Protein AF-A0A6B0ST70-F1 (afdb_monomer_lite)

Secondary structure (DSSP, 8-state):
--EEE--S--HHHHHHHHHHHHH-TTT--GGG-EEEEE--SS-SEEEETTEEEEEHHHHHHT--HHHHHHHHHHHHHTTTS---SSTT-HHHHHHHHHHHHHHHTTHHHHHHHHTS---HHHHHHHHHHHHHHHHHSS----TTTTTSSSSSGGG------

pLDDT: mean 73.1, std 20.01, range [32.53, 96.81]

Sequence (161 aa):
MERTQIEERTELHDIVTGVYDLLFPDDLDSDEIDLYYIDSEHVEAEIEFPYIGINRADWEREWTAERKLEVLLHEFAHVEEGPDEADHGPRFYDRLADLTTTAEAKQEGIEAVFGTSLDFERIHGHIIESVNEYTIETASDTIEGRRRVLRQELSDPSTTR

Organism: NCBI:txid2073113

Structure (mmCIF, N/CA/C/O backbone):
data_AF-A0A6B0ST70-F1
#
_entry.id   AF-A0A6B0ST70-F1
#
loop_
_atom_site.group_PDB
_atom_site.id
_atom_site.type_symbol
_atom_site.label_atom_id
_atom_site.label_alt_id
_atom_site.label_comp_id
_atom_site.label_asym_id
_atom_site.label_entity_id
_atom_site.label_seq_id
_atom_site.pdbx_PDB_ins_code
_atom_site.Cartn_x
_atom_site.Cartn_y
_atom_site.Cartn_z
_atom_site.occupancy
_atom_site.B_iso_or_equiv
_atom_site.auth_seq_id
_atom_site.auth_comp_id
_atom_site.auth_asym_id
_atom_site.auth_atom_id
_atom_site.pdbx_PDB_model_num
ATOM 1 N N . MET A 1 1 ? 1.216 -24.842 -4.267 1.00 51.84 1 MET A N 1
ATOM 2 C CA . MET A 1 1 ? 0.502 -23.950 -3.341 1.00 51.84 1 MET A CA 1
ATOM 3 C C . MET A 1 1 ? -0.965 -24.323 -3.411 1.00 51.84 1 MET A C 1
ATOM 5 O O . MET A 1 1 ? -1.446 -24.519 -4.522 1.00 51.84 1 MET A O 1
ATOM 9 N N . GLU A 1 2 ? -1.641 -24.505 -2.282 1.00 47.56 2 GLU A N 1
ATOM 10 C CA . GLU A 1 2 ? -3.107 -24.575 -2.262 1.00 47.56 2 GLU A CA 1
ATOM 11 C C . GLU A 1 2 ? -3.602 -23.145 -2.002 1.00 47.56 2 GLU A C 1
ATOM 13 O O . GLU A 1 2 ? -3.176 -22.527 -1.031 1.00 47.56 2 GLU A O 1
ATOM 18 N N . ARG A 1 3 ? -4.416 -22.585 -2.908 1.00 50.69 3 ARG A N 1
ATOM 19 C CA . ARG A 1 3 ? -5.033 -21.260 -2.732 1.00 50.69 3 ARG A CA 1
ATOM 20 C C . ARG A 1 3 ? -6.374 -21.461 -2.020 1.00 50.69 3 ARG A C 1
ATOM 22 O O . ARG A 1 3 ? -7.237 -22.155 -2.559 1.00 50.69 3 ARG A O 1
ATOM 29 N N . THR A 1 4 ? -6.554 -20.874 -0.836 1.00 61.28 4 THR A N 1
ATOM 30 C CA . THR A 1 4 ? -7.832 -20.930 -0.100 1.00 61.28 4 THR A CA 1
ATOM 31 C C . THR A 1 4 ? -8.584 -19.615 -0.291 1.00 61.28 4 THR A C 1
ATOM 33 O O . THR A 1 4 ? -8.200 -18.600 0.291 1.00 61.28 4 THR A O 1
ATOM 36 N N . GLN A 1 5 ? -9.637 -19.630 -1.116 1.00 59.81 5 GLN A N 1
ATOM 37 C CA . GLN A 1 5 ? -10.491 -18.461 -1.363 1.00 59.81 5 GLN A CA 1
ATOM 38 C C . GLN A 1 5 ? -11.225 -18.043 -0.082 1.00 59.81 5 GLN A C 1
ATOM 40 O O . GLN A 1 5 ? -11.624 -18.885 0.729 1.00 59.81 5 GLN A O 1
ATOM 45 N N . ILE A 1 6 ? -11.386 -16.737 0.115 1.00 62.50 6 ILE A N 1
ATOM 46 C CA . ILE A 1 6 ? -11.982 -16.171 1.326 1.00 62.50 6 ILE A CA 1
ATOM 47 C C . ILE A 1 6 ? -13.499 -16.014 1.111 1.00 62.50 6 ILE A C 1
ATOM 49 O O . ILE A 1 6 ? -13.967 -15.020 0.572 1.00 62.50 6 ILE A O 1
ATOM 53 N N . GLU A 1 7 ? -14.274 -17.028 1.519 1.00 46.97 7 GLU A N 1
ATOM 54 C CA . GLU A 1 7 ? -15.730 -17.117 1.260 1.00 46.97 7 GLU A CA 1
ATOM 55 C C . GLU A 1 7 ? -16.608 -16.122 2.060 1.00 46.97 7 GLU A C 1
ATOM 57 O O . GLU A 1 7 ? -17.793 -15.971 1.760 1.00 46.97 7 GLU A O 1
ATOM 62 N N . GLU A 1 8 ? -16.062 -15.436 3.071 1.00 53.88 8 GLU A N 1
ATOM 63 C CA . GLU A 1 8 ? -16.756 -14.395 3.849 1.00 53.88 8 GLU A CA 1
ATOM 64 C C . GLU A 1 8 ? -16.018 -13.053 3.731 1.00 53.88 8 GLU A C 1
ATOM 66 O O . GLU A 1 8 ? -14.791 -13.009 3.801 1.00 53.88 8 GLU A O 1
ATOM 71 N N . ARG A 1 9 ? -16.746 -11.933 3.608 1.00 55.25 9 ARG A N 1
ATOM 72 C CA . ARG A 1 9 ? -16.149 -10.585 3.565 1.00 55.25 9 ARG A CA 1
ATOM 73 C C . ARG A 1 9 ? -15.483 -10.277 4.915 1.00 55.25 9 ARG A C 1
ATOM 75 O O . ARG A 1 9 ? -16.162 -10.091 5.923 1.00 55.25 9 ARG A O 1
ATOM 82 N N . THR A 1 10 ? -14.152 -10.311 4.933 1.00 70.31 10 THR A N 1
ATOM 83 C CA . THR A 1 10 ? -13.306 -10.186 6.133 1.00 70.31 10 THR A CA 1
ATOM 84 C C . THR A 1 10 ? -12.728 -8.780 6.294 1.00 70.31 10 THR A C 1
ATOM 86 O O . THR A 1 10 ? -12.713 -7.995 5.353 1.00 70.31 10 THR A O 1
ATOM 89 N N . GLU A 1 11 ? -12.151 -8.502 7.467 1.00 79.56 11 GLU A N 1
ATOM 90 C CA . GLU A 1 11 ? -11.307 -7.322 7.723 1.00 79.56 11 GLU A CA 1
ATOM 91 C C . GLU A 1 11 ? -10.214 -7.140 6.652 1.00 79.56 11 GLU A C 1
ATOM 93 O O . GLU A 1 11 ? -9.993 -6.029 6.186 1.00 79.56 11 GLU A O 1
ATOM 98 N N . LEU A 1 12 ? -9.581 -8.233 6.198 1.00 84.31 12 LEU A N 1
ATOM 99 C CA . LEU A 1 12 ? -8.635 -8.202 5.077 1.00 84.31 12 LEU A CA 1
ATOM 100 C C . LEU A 1 12 ? -9.293 -7.672 3.793 1.00 84.31 12 LEU A C 1
ATOM 102 O O . LEU A 1 12 ? -8.713 -6.826 3.122 1.00 84.31 12 LEU A O 1
ATOM 106 N N . HIS A 1 13 ? -10.499 -8.141 3.466 1.00 86.12 13 HIS A N 1
ATOM 107 C CA . HIS A 1 13 ? -11.213 -7.723 2.261 1.00 86.12 13 HIS A CA 1
ATOM 108 C C . HIS A 1 13 ? -11.582 -6.243 2.294 1.00 86.12 13 HIS A C 1
ATOM 110 O O . HIS A 1 13 ? -11.279 -5.541 1.334 1.00 86.12 13 HIS A O 1
ATOM 116 N N . ASP A 1 14 ? -12.185 -5.758 3.383 1.00 87.75 14 ASP A N 1
ATOM 117 C CA . ASP A 1 14 ? -12.548 -4.341 3.496 1.00 87.75 14 ASP A CA 1
ATOM 118 C C . ASP A 1 14 ? -11.308 -3.426 3.527 1.00 87.75 14 ASP A C 1
ATOM 120 O O . ASP A 1 14 ? -11.364 -2.316 2.995 1.00 87.75 14 ASP A O 1
ATOM 124 N N . ILE A 1 15 ? -10.171 -3.896 4.065 1.00 91.62 15 ILE A N 1
ATOM 125 C CA . ILE A 1 15 ? -8.899 -3.163 3.996 1.00 91.62 15 ILE A CA 1
ATOM 126 C C . ILE A 1 15 ? -8.352 -3.121 2.563 1.00 91.62 15 ILE A C 1
ATOM 128 O O . ILE A 1 15 ? -8.064 -2.034 2.068 1.00 91.62 15 ILE A O 1
ATOM 132 N N . VAL A 1 16 ? -8.213 -4.260 1.874 1.00 90.00 16 VAL A N 1
ATOM 133 C CA . VAL A 1 16 ? -7.610 -4.288 0.527 1.00 90.00 16 VAL A CA 1
ATOM 134 C C . VAL A 1 16 ? -8.454 -3.494 -0.469 1.00 90.00 16 VAL A C 1
ATOM 136 O O . VAL A 1 16 ? -7.902 -2.650 -1.174 1.00 90.00 16 VAL A O 1
ATOM 139 N N . THR A 1 17 ? -9.778 -3.691 -0.502 1.00 89.38 17 THR A N 1
ATOM 140 C CA . THR A 1 17 ? -10.644 -2.929 -1.418 1.00 89.38 17 THR A CA 1
ATOM 141 C C . THR A 1 17 ? -10.699 -1.453 -1.040 1.00 89.38 17 THR A C 1
ATOM 143 O O . THR A 1 17 ? -10.604 -0.606 -1.919 1.00 89.38 17 THR A O 1
ATOM 146 N N . GLY A 1 18 ? -10.753 -1.124 0.257 1.00 92.00 18 GLY A N 1
ATOM 147 C CA . GLY A 1 18 ? -10.759 0.265 0.722 1.00 92.00 18 GLY A CA 1
ATOM 148 C C . GLY A 1 18 ? -9.471 1.029 0.394 1.00 92.00 18 GLY A C 1
ATOM 149 O O . GLY A 1 18 ? -9.529 2.213 0.067 1.00 92.00 18 GLY A O 1
ATOM 150 N N . VAL A 1 19 ? -8.305 0.371 0.428 1.00 93.44 19 VAL A N 1
ATOM 151 C CA . VAL A 1 19 ? -7.045 0.970 -0.045 1.00 93.44 19 VAL A CA 1
ATOM 152 C C . VAL A 1 19 ? -7.019 1.048 -1.577 1.00 93.44 19 VAL A C 1
ATOM 154 O O . VAL A 1 19 ? -6.596 2.073 -2.108 1.00 93.44 19 VAL A O 1
ATOM 157 N N . TYR A 1 20 ? -7.513 0.031 -2.293 1.00 90.50 20 TYR A N 1
ATOM 158 C CA . TYR A 1 20 ? -7.583 0.050 -3.759 1.00 90.50 20 TYR A CA 1
ATOM 159 C C . TYR A 1 20 ? -8.470 1.193 -4.283 1.00 90.50 20 TYR A C 1
ATOM 161 O O . TYR A 1 20 ? -7.986 2.003 -5.069 1.00 90.50 20 TYR A O 1
ATOM 169 N N . ASP A 1 21 ? -9.699 1.352 -3.776 1.00 90.81 21 ASP A N 1
ATOM 170 C CA . ASP A 1 21 ? -10.613 2.461 -4.117 1.00 90.81 21 ASP A CA 1
ATOM 171 C C . ASP A 1 21 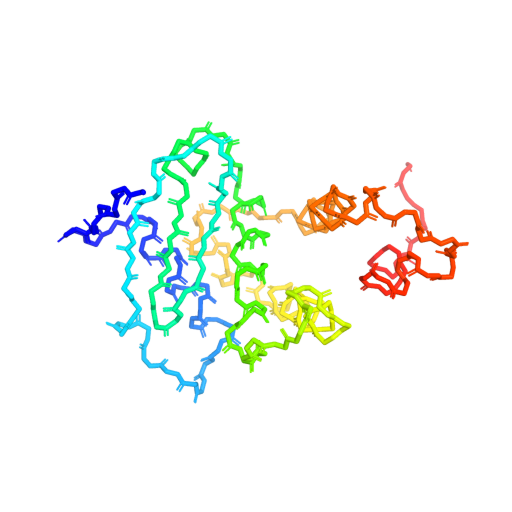? -9.960 3.838 -3.892 1.00 90.81 21 ASP A C 1
ATOM 173 O O . ASP A 1 21 ? -10.157 4.792 -4.651 1.00 90.81 21 ASP A O 1
ATOM 177 N N . LEU A 1 22 ? -9.149 3.957 -2.834 1.00 91.88 22 LEU A N 1
ATOM 178 C CA . LEU A 1 22 ? -8.413 5.179 -2.526 1.00 91.88 22 LEU A CA 1
ATOM 179 C C . LEU A 1 22 ? -7.219 5.411 -3.461 1.00 91.88 22 LEU A C 1
ATOM 181 O O . LEU A 1 22 ? -6.795 6.559 -3.585 1.00 91.88 22 LEU A O 1
ATOM 185 N N . LEU A 1 23 ? -6.682 4.406 -4.150 1.00 90.00 23 LEU A N 1
ATOM 186 C CA . LEU A 1 23 ? -5.522 4.549 -5.041 1.00 90.00 23 LEU A CA 1
ATOM 187 C C . LEU A 1 23 ? -5.889 4.533 -6.540 1.00 90.00 23 LEU A C 1
ATOM 189 O O . LEU A 1 23 ? -5.245 5.250 -7.307 1.00 90.00 23 LEU A O 1
ATOM 193 N N . PHE A 1 24 ? -6.954 3.825 -6.932 1.00 86.62 24 PHE A N 1
ATOM 194 C CA . PHE A 1 24 ? -7.390 3.580 -8.318 1.00 86.62 24 PHE A CA 1
ATOM 195 C C . PHE A 1 24 ? -8.867 3.991 -8.573 1.00 86.62 24 PHE A C 1
ATOM 197 O O . PHE A 1 24 ? -9.652 3.200 -9.091 1.00 86.62 24 PHE A O 1
ATOM 204 N N . PRO A 1 25 ? -9.287 5.233 -8.246 1.00 75.19 25 PRO A N 1
ATOM 205 C CA . PRO A 1 25 ? -10.705 5.633 -8.175 1.00 75.19 25 PRO A CA 1
ATOM 206 C C . PRO A 1 25 ? -11.463 5.707 -9.518 1.00 75.19 25 PRO A C 1
ATOM 208 O O . PRO A 1 25 ? -12.646 6.044 -9.521 1.00 75.19 25 PRO A O 1
ATOM 211 N N . ASP A 1 26 ? -10.791 5.460 -10.645 1.00 74.50 26 ASP A N 1
ATOM 212 C CA . ASP A 1 26 ? -11.335 5.566 -12.008 1.00 74.50 26 ASP A CA 1
ATOM 213 C C . ASP A 1 26 ? -11.172 4.257 -12.823 1.00 74.50 26 ASP A C 1
ATOM 215 O O . ASP A 1 26 ? -11.523 4.239 -14.004 1.00 74.50 26 ASP A O 1
ATOM 219 N N . ASP A 1 27 ? -10.613 3.189 -12.232 1.00 65.31 27 ASP A N 1
ATOM 220 C CA . ASP A 1 27 ? -10.056 2.042 -12.977 1.00 65.31 27 ASP A CA 1
ATOM 221 C C . ASP A 1 27 ? -11.004 0.822 -13.011 1.00 65.31 27 ASP A C 1
ATOM 223 O O . ASP A 1 27 ? -11.411 0.380 -14.089 1.00 65.31 27 ASP A O 1
ATOM 227 N N . LEU A 1 28 ? -11.421 0.313 -11.840 1.00 62.19 28 LEU A N 1
ATOM 228 C CA . LEU A 1 28 ? -12.312 -0.850 -11.680 1.00 62.19 28 LEU A CA 1
ATOM 229 C C . LEU A 1 28 ? -13.211 -0.734 -10.437 1.00 62.19 28 LEU A C 1
ATOM 231 O O . LEU A 1 28 ? -12.841 -0.086 -9.459 1.00 62.19 28 LEU A O 1
ATOM 235 N N . ASP A 1 29 ? -14.366 -1.412 -10.451 1.00 68.81 29 ASP A N 1
ATOM 236 C CA . ASP A 1 29 ? -15.190 -1.617 -9.250 1.00 68.81 29 ASP A CA 1
ATOM 237 C C . ASP A 1 29 ? -14.475 -2.612 -8.312 1.00 68.81 29 ASP A C 1
ATOM 239 O O . ASP A 1 29 ? -14.218 -3.756 -8.689 1.00 68.81 29 ASP A O 1
ATOM 243 N N . SER A 1 30 ? -14.173 -2.220 -7.070 1.00 68.69 30 SER A N 1
ATOM 244 C CA . SER A 1 30 ? -13.399 -3.063 -6.138 1.00 68.69 30 SER A CA 1
ATOM 245 C C . SER A 1 30 ? -14.109 -4.341 -5.668 1.00 68.69 30 SER A C 1
ATOM 247 O O . SER A 1 30 ? -13.451 -5.262 -5.184 1.00 68.69 30 SER A O 1
ATOM 249 N N . ASP A 1 31 ? -15.425 -4.450 -5.880 1.00 69.81 31 ASP A N 1
ATOM 250 C CA . ASP A 1 31 ? -16.190 -5.696 -5.718 1.00 69.81 31 ASP A CA 1
ATOM 251 C C . ASP A 1 31 ? -15.827 -6.769 -6.788 1.00 69.81 31 ASP A C 1
ATOM 253 O O . ASP A 1 31 ? -16.307 -7.899 -6.694 1.00 69.81 31 ASP A O 1
ATOM 257 N N . GLU A 1 32 ? -14.980 -6.460 -7.788 1.00 75.94 32 GLU A N 1
ATOM 258 C CA . GLU A 1 32 ? -14.403 -7.439 -8.735 1.00 75.94 32 GLU A CA 1
ATOM 259 C C . GLU A 1 32 ? -13.057 -8.052 -8.269 1.00 75.94 32 GLU A C 1
ATOM 261 O O . GLU A 1 32 ? -12.526 -8.931 -8.950 1.00 75.94 32 GLU A O 1
ATOM 266 N N . ILE A 1 33 ? -12.499 -7.630 -7.123 1.00 81.12 33 ILE A N 1
ATOM 267 C CA . ILE A 1 33 ? -11.218 -8.136 -6.584 1.00 81.12 33 ILE A CA 1
ATOM 268 C C . ILE A 1 33 ? -11.424 -9.453 -5.818 1.00 81.12 33 ILE A C 1
ATOM 270 O O . ILE A 1 33 ? -12.161 -9.510 -4.834 1.00 81.12 33 ILE A O 1
ATOM 274 N N . ASP A 1 34 ? -10.717 -10.510 -6.226 1.00 82.00 34 ASP A N 1
ATOM 275 C CA . ASP A 1 34 ? -10.870 -11.866 -5.684 1.00 82.00 34 ASP A CA 1
ATOM 276 C C . ASP A 1 34 ? -9.720 -12.192 -4.703 1.00 82.00 34 ASP A C 1
ATOM 278 O O . ASP A 1 34 ? -8.554 -12.322 -5.093 1.00 82.00 34 ASP A O 1
ATOM 282 N N . LEU A 1 35 ? -10.032 -12.322 -3.409 1.00 84.12 35 LEU A N 1
ATOM 283 C CA . LEU A 1 35 ? -9.038 -12.478 -2.335 1.00 84.12 35 LEU A CA 1
ATOM 284 C C . LEU A 1 35 ? -8.891 -13.921 -1.835 1.00 84.12 35 LEU A C 1
ATOM 286 O O . LEU A 1 35 ? -9.868 -14.633 -1.572 1.00 84.12 35 LEU A O 1
ATOM 290 N N . TYR A 1 36 ? -7.642 -14.337 -1.623 1.00 83.38 36 TYR A N 1
ATOM 291 C CA . TYR A 1 36 ? -7.297 -15.650 -1.077 1.00 83.38 36 TYR A CA 1
ATOM 292 C C . TYR A 1 36 ? -6.119 -15.581 -0.102 1.00 83.38 36 TYR A C 1
ATOM 294 O O . TYR A 1 36 ? -5.267 -14.696 -0.165 1.00 83.38 36 TYR A O 1
ATOM 302 N N . TYR A 1 37 ? -6.062 -16.556 0.803 1.00 84.75 37 TYR A N 1
ATOM 303 C CA . TYR A 1 37 ? -4.905 -16.734 1.674 1.00 84.75 37 TYR A CA 1
ATOM 304 C C . TYR A 1 37 ? -3.831 -17.595 1.006 1.00 84.75 37 TYR A C 1
ATOM 306 O O . TYR A 1 37 ? -4.130 -18.627 0.392 1.00 84.75 37 TYR A O 1
ATOM 314 N N . ILE A 1 38 ? -2.579 -17.176 1.189 1.00 81.94 38 ILE A N 1
ATOM 315 C CA . ILE A 1 38 ? -1.375 -17.949 0.898 1.00 81.94 38 ILE A CA 1
ATOM 316 C C . ILE A 1 38 ? -0.899 -18.592 2.207 1.00 81.94 38 ILE A C 1
ATOM 318 O O . ILE A 1 38 ? -0.616 -17.894 3.181 1.00 81.94 38 ILE A O 1
ATOM 322 N N . ASP A 1 39 ? -0.779 -19.920 2.217 1.00 77.25 39 ASP A N 1
ATOM 323 C CA . ASP A 1 39 ? -0.107 -20.676 3.280 1.00 77.25 39 ASP A CA 1
ATOM 324 C C . ASP A 1 39 ? 1.328 -21.012 2.818 1.00 77.25 39 ASP A C 1
ATOM 326 O O . ASP A 1 39 ? 1.574 -22.035 2.170 1.00 77.25 39 ASP A O 1
ATOM 330 N N . SER A 1 40 ? 2.275 -20.110 3.102 1.00 74.75 40 SER A N 1
ATOM 331 C CA . SER A 1 40 ? 3.692 -20.189 2.710 1.00 74.75 40 SER A CA 1
ATOM 332 C C . SER A 1 40 ? 4.600 -19.621 3.811 1.00 74.75 40 SER A C 1
ATOM 334 O O . SER A 1 40 ? 4.171 -18.780 4.591 1.00 74.75 40 SER A O 1
ATOM 336 N N . GLU A 1 41 ? 5.865 -20.047 3.860 1.00 73.88 41 GLU A N 1
ATOM 337 C CA . GLU A 1 41 ? 6.915 -19.430 4.699 1.00 73.88 41 GLU A CA 1
ATOM 338 C C . GLU A 1 41 ? 7.838 -18.499 3.878 1.00 73.88 41 GLU A C 1
ATOM 340 O O . GLU A 1 41 ? 8.851 -18.020 4.386 1.00 73.88 41 GLU A O 1
ATOM 345 N N . HIS A 1 42 ? 7.566 -18.321 2.575 1.00 73.06 42 HIS A N 1
ATOM 346 C CA . HIS A 1 42 ? 8.482 -17.691 1.604 1.00 73.06 42 HIS A CA 1
ATOM 347 C C . HIS A 1 42 ? 7.791 -16.725 0.621 1.00 73.06 42 HIS A C 1
ATOM 349 O O . HIS A 1 42 ? 8.409 -16.303 -0.351 1.00 73.06 42 HIS A O 1
ATOM 355 N N . VAL A 1 43 ? 6.500 -16.441 0.814 1.00 76.88 43 VAL A N 1
ATOM 356 C CA . VAL A 1 43 ? 5.707 -15.541 -0.037 1.00 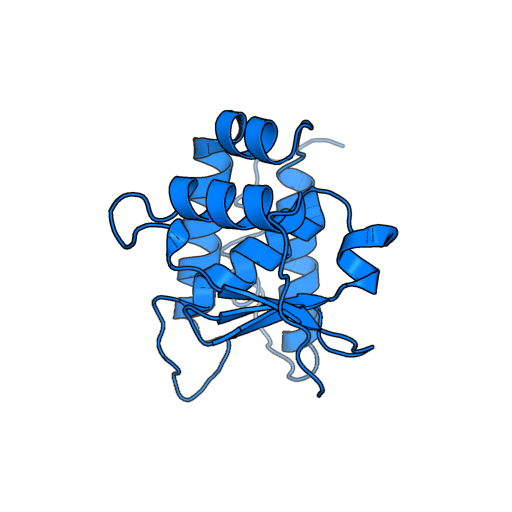76.88 43 VAL A CA 1
ATOM 357 C C . VAL A 1 43 ? 4.834 -14.706 0.888 1.00 76.88 43 VAL A C 1
ATOM 359 O O . VAL A 1 43 ? 4.017 -15.270 1.615 1.00 76.88 43 VAL A O 1
ATOM 362 N N . GLU A 1 44 ? 5.040 -13.392 0.879 1.00 83.88 44 GLU A N 1
ATOM 363 C CA . GLU A 1 44 ? 4.285 -12.424 1.686 1.00 83.88 44 GLU A CA 1
ATOM 364 C C . GLU A 1 44 ? 2.952 -12.065 1.012 1.00 83.88 44 GLU A C 1
ATOM 366 O O . GLU A 1 44 ? 1.897 -12.076 1.646 1.00 83.88 44 GLU A O 1
ATOM 371 N N . ALA A 1 45 ? 2.981 -11.830 -0.297 1.00 85.12 45 ALA A N 1
ATOM 372 C CA . ALA A 1 45 ? 1.812 -11.630 -1.140 1.00 85.12 45 ALA A CA 1
ATOM 373 C C . ALA A 1 45 ? 2.093 -12.132 -2.569 1.00 85.12 45 ALA A C 1
ATOM 375 O O . ALA A 1 45 ? 3.244 -12.409 -2.911 1.00 85.12 45 ALA A O 1
ATOM 376 N N . GLU A 1 46 ? 1.046 -12.297 -3.379 1.00 83.75 46 GLU A N 1
ATOM 377 C CA . GLU A 1 46 ? 1.170 -12.461 -4.834 1.00 83.75 46 GLU A CA 1
ATOM 378 C C . GLU A 1 46 ? -0.058 -11.871 -5.549 1.00 83.75 46 GLU A C 1
ATOM 380 O O . GLU A 1 46 ? -1.197 -12.108 -5.130 1.00 83.75 46 GLU A O 1
ATOM 385 N N . ILE A 1 47 ? 0.147 -11.147 -6.652 1.00 80.44 47 ILE A N 1
ATOM 386 C CA . ILE A 1 47 ? -0.933 -10.547 -7.447 1.00 80.44 47 ILE A CA 1
ATOM 387 C C . ILE A 1 47 ? -0.991 -11.094 -8.880 1.00 80.44 47 ILE A C 1
ATOM 389 O O . ILE A 1 47 ? -0.035 -11.065 -9.649 1.00 80.44 47 ILE A O 1
ATOM 393 N N . GLU A 1 48 ? -2.166 -11.596 -9.251 1.00 78.50 48 GLU A N 1
ATOM 394 C CA . GLU A 1 48 ? -2.515 -12.118 -10.576 1.00 78.50 48 GLU A CA 1
ATOM 395 C C . GLU A 1 48 ? -3.853 -11.469 -10.968 1.00 78.50 48 GLU A C 1
ATOM 397 O O . GLU A 1 48 ? -4.896 -12.119 -11.007 1.00 78.50 48 GLU A O 1
ATOM 402 N N . PHE A 1 49 ? -3.844 -10.139 -11.124 1.00 72.06 49 PHE A N 1
ATOM 403 C CA . PHE A 1 49 ? -5.045 -9.296 -11.066 1.00 72.06 49 PHE A CA 1
ATOM 404 C C . PHE A 1 49 ? -6.209 -9.819 -11.952 1.00 72.06 49 PHE A C 1
ATOM 406 O O . PHE A 1 49 ? -5.991 -10.086 -13.139 1.00 72.06 49 PHE A O 1
ATOM 413 N N . PRO A 1 50 ? -7.448 -9.965 -11.423 1.00 77.12 50 PRO A N 1
ATOM 414 C CA . PRO A 1 50 ? -7.975 -9.432 -10.154 1.00 77.12 50 PRO A CA 1
ATOM 415 C C . PRO A 1 50 ? -7.690 -10.274 -8.900 1.00 77.12 50 PRO A C 1
ATOM 417 O O . PRO A 1 50 ? -8.178 -9.941 -7.821 1.00 77.12 50 PRO A O 1
ATOM 420 N N . TYR A 1 51 ? -6.923 -11.359 -9.014 1.00 81.81 51 TYR A N 1
ATOM 421 C CA . TYR A 1 51 ? -6.624 -12.244 -7.890 1.00 81.81 51 TYR A CA 1
ATOM 422 C C . TYR A 1 51 ? -5.514 -11.659 -7.007 1.00 81.81 51 TYR A C 1
ATOM 424 O O . TYR A 1 51 ? -4.398 -11.454 -7.483 1.00 81.81 51 TYR A O 1
ATOM 432 N N . ILE A 1 52 ? -5.792 -11.448 -5.716 1.00 84.69 52 ILE A N 1
ATOM 433 C CA . ILE A 1 52 ? -4.805 -10.989 -4.722 1.00 84.69 52 ILE A CA 1
ATOM 434 C C . ILE A 1 52 ? -4.643 -12.052 -3.630 1.00 84.69 52 ILE A C 1
ATOM 436 O O . ILE A 1 52 ? -5.593 -12.404 -2.927 1.00 84.69 52 ILE A O 1
ATOM 440 N N . GLY A 1 53 ? -3.426 -12.572 -3.499 1.00 86.44 53 GLY A N 1
ATOM 441 C CA . GLY A 1 53 ? -3.022 -13.504 -2.456 1.00 86.44 53 GLY A CA 1
ATOM 442 C C . GLY A 1 53 ? -2.257 -12.784 -1.353 1.00 86.44 53 GLY A C 1
ATOM 443 O O . GLY A 1 53 ? -1.335 -12.030 -1.641 1.00 86.44 53 GLY A O 1
ATOM 444 N N . ILE A 1 54 ? -2.608 -13.036 -0.092 1.00 86.25 54 ILE A N 1
ATOM 445 C CA . ILE A 1 54 ? -1.924 -12.469 1.083 1.00 86.25 54 ILE A CA 1
ATOM 446 C C . ILE A 1 54 ? -1.517 -13.594 2.038 1.00 86.25 54 ILE A C 1
ATOM 448 O O . ILE A 1 54 ? -2.302 -14.518 2.280 1.00 86.25 54 ILE A O 1
ATOM 452 N N . ASN A 1 55 ? -0.313 -13.526 2.611 1.00 86.50 55 ASN A N 1
ATOM 453 C CA . ASN A 1 55 ? 0.125 -14.480 3.624 1.00 86.50 55 ASN A CA 1
ATOM 454 C C . ASN A 1 55 ? -0.742 -14.377 4.880 1.00 86.50 55 ASN A C 1
ATOM 456 O O . ASN A 1 55 ? -0.845 -13.327 5.522 1.00 86.50 55 ASN A O 1
ATOM 460 N N . ARG A 1 56 ? -1.370 -15.495 5.251 1.00 85.06 56 ARG A N 1
ATOM 461 C CA . ARG A 1 56 ? -2.280 -15.518 6.395 1.00 85.06 56 ARG A CA 1
ATOM 462 C C . ARG A 1 56 ? -1.567 -15.316 7.726 1.00 85.06 56 ARG A C 1
ATOM 464 O O . ARG A 1 56 ? -2.100 -14.626 8.595 1.00 85.06 56 ARG A O 1
ATOM 471 N N . ALA A 1 57 ? -0.428 -15.976 7.923 1.00 82.75 57 ALA A N 1
ATOM 472 C CA . ALA A 1 57 ? 0.268 -15.969 9.203 1.00 82.75 57 ALA A CA 1
ATOM 473 C C . ALA A 1 57 ? 0.770 -14.559 9.519 1.00 82.75 57 ALA A C 1
ATOM 475 O O . ALA A 1 57 ? 0.494 -14.033 10.601 1.00 82.75 57 ALA A O 1
ATOM 476 N N . ASP A 1 58 ? 1.404 -13.938 8.530 1.00 85.00 58 ASP A N 1
ATOM 477 C CA . ASP A 1 58 ? 2.044 -12.638 8.667 1.00 85.00 58 ASP A CA 1
ATOM 478 C C . ASP A 1 58 ? 0.990 -11.534 8.848 1.00 85.00 58 ASP A C 1
ATOM 480 O O . ASP A 1 58 ? 1.067 -10.750 9.800 1.00 85.00 58 ASP A O 1
ATOM 484 N N . TRP A 1 59 ? -0.078 -11.545 8.034 1.00 86.50 59 TRP A N 1
ATOM 485 C CA . TRP A 1 59 ? -1.187 -10.591 8.152 1.00 86.50 59 TRP A CA 1
ATOM 486 C C . TRP A 1 59 ? -1.962 -10.714 9.471 1.00 86.50 59 TRP A C 1
ATOM 488 O O . TRP A 1 59 ? -2.346 -9.698 10.056 1.00 86.50 59 TRP A O 1
ATOM 498 N N . GLU A 1 60 ? -2.242 -11.926 9.959 1.00 84.31 60 GLU A N 1
ATOM 499 C CA . GLU A 1 60 ? -2.991 -12.103 11.212 1.00 84.31 60 GLU A CA 1
ATOM 500 C C . GLU A 1 60 ? -2.165 -11.768 12.468 1.00 84.31 60 GLU A C 1
ATOM 502 O O . GLU A 1 60 ? -2.766 -11.521 13.518 1.00 84.31 60 GLU A O 1
ATOM 507 N N . ARG A 1 61 ? -0.822 -11.851 12.422 1.00 80.50 61 ARG A N 1
ATOM 508 C CA . ARG A 1 61 ? -0.010 -12.011 13.653 1.00 80.50 61 ARG A CA 1
ATOM 509 C C . ARG A 1 61 ? 1.269 -11.192 13.733 1.00 80.50 61 ARG A C 1
ATOM 511 O O . ARG A 1 61 ? 1.671 -10.883 14.854 1.00 80.50 61 ARG A O 1
ATOM 518 N N . GLU A 1 62 ? 1.911 -10.874 12.612 1.00 80.00 62 GLU A N 1
ATOM 519 C CA . GLU A 1 62 ? 3.273 -10.317 12.618 1.00 80.00 62 GLU A CA 1
ATOM 520 C C . GLU A 1 62 ? 3.326 -8.883 12.074 1.00 80.00 62 GLU A C 1
ATOM 522 O O . GLU A 1 62 ? 4.003 -8.026 12.647 1.00 80.00 62 GLU A O 1
ATOM 527 N N . TRP A 1 63 ? 2.565 -8.577 11.020 1.00 90.00 63 TRP A N 1
ATOM 528 C CA . TRP A 1 63 ? 2.567 -7.254 10.401 1.00 90.00 63 TRP A CA 1
ATOM 529 C C . TRP A 1 63 ? 1.734 -6.223 11.167 1.00 90.00 63 TRP A C 1
ATOM 531 O O . TRP A 1 63 ? 0.546 -6.409 11.444 1.00 90.00 63 TRP A O 1
ATOM 541 N N . THR A 1 64 ? 2.341 -5.062 11.416 1.00 93.00 64 THR A N 1
ATOM 542 C CA . THR A 1 64 ? 1.615 -3.856 11.829 1.00 93.00 64 THR A CA 1
ATOM 543 C C . THR A 1 64 ? 0.947 -3.186 10.622 1.00 93.00 64 THR A C 1
ATOM 545 O O . THR A 1 64 ? 1.241 -3.526 9.475 1.00 93.00 64 THR A O 1
ATOM 548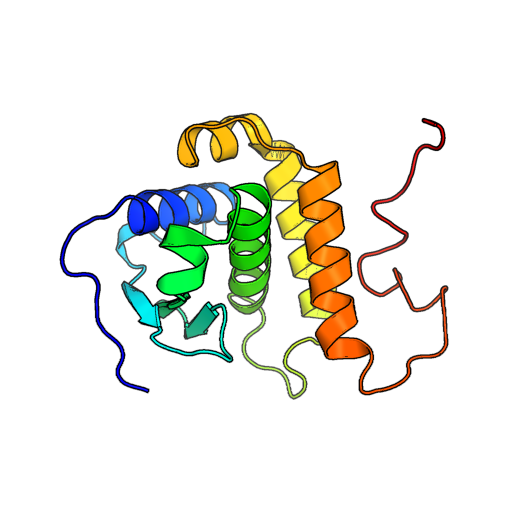 N N . ALA A 1 65 ? 0.046 -2.229 10.858 1.00 93.88 65 ALA A N 1
ATOM 549 C CA . ALA A 1 65 ? -0.711 -1.565 9.791 1.00 93.88 65 ALA A CA 1
ATOM 550 C C . ALA A 1 65 ? 0.192 -0.880 8.739 1.00 93.88 65 ALA A C 1
ATOM 552 O O . ALA A 1 65 ? -0.139 -0.864 7.559 1.00 93.88 65 ALA A O 1
ATOM 553 N N . GLU A 1 66 ? 1.373 -0.406 9.142 1.00 94.94 66 GLU A N 1
ATOM 554 C CA . GLU A 1 66 ? 2.386 0.180 8.260 1.00 94.94 66 GLU A CA 1
ATOM 555 C C . GLU A 1 66 ? 2.988 -0.845 7.285 1.00 94.94 66 GLU A C 1
ATOM 557 O O . GLU A 1 66 ? 3.080 -0.562 6.094 1.00 94.94 66 GLU A O 1
ATOM 562 N N . ARG A 1 67 ? 3.351 -2.049 7.761 1.00 91.81 67 ARG A N 1
ATOM 563 C CA . ARG A 1 67 ? 3.848 -3.143 6.900 1.00 91.81 67 ARG A CA 1
ATOM 564 C C . ARG A 1 67 ? 2.729 -3.704 6.023 1.00 91.81 67 ARG A C 1
ATOM 566 O O . ARG A 1 67 ? 2.956 -3.962 4.851 1.00 91.81 67 A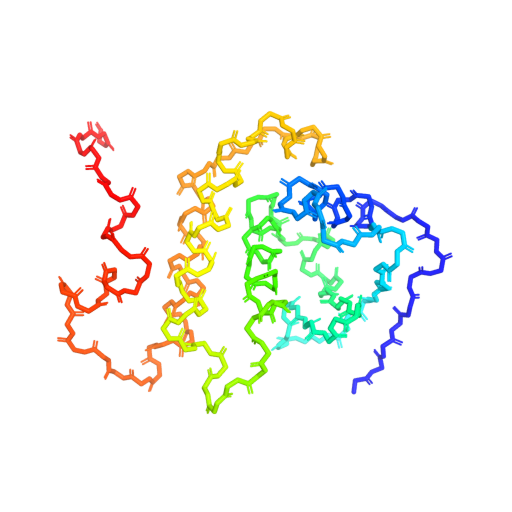RG A O 1
ATOM 573 N N . LYS A 1 68 ? 1.502 -3.810 6.549 1.00 93.00 68 LYS A N 1
ATOM 574 C CA . LYS A 1 68 ? 0.321 -4.186 5.753 1.00 93.00 68 LYS A CA 1
ATOM 575 C C . LYS A 1 68 ? 0.090 -3.227 4.585 1.00 93.00 68 LYS A C 1
ATOM 577 O O . LYS A 1 68 ? -0.132 -3.685 3.471 1.00 93.00 68 LYS A O 1
ATOM 582 N N . LEU A 1 69 ? 0.146 -1.914 4.823 1.00 95.06 69 LEU A N 1
ATOM 583 C CA . LEU A 1 69 ? -0.005 -0.930 3.752 1.00 95.06 69 LEU A CA 1
ATOM 584 C C . LEU A 1 69 ? 1.170 -0.973 2.770 1.00 95.06 69 LEU A C 1
ATOM 586 O O . LEU A 1 69 ? 0.938 -0.876 1.573 1.00 95.06 69 LEU A O 1
ATOM 590 N N . GLU A 1 70 ? 2.406 -1.135 3.242 1.00 93.69 70 GLU A N 1
ATOM 591 C CA . GLU A 1 70 ? 3.573 -1.242 2.360 1.00 93.69 70 GLU A CA 1
ATOM 592 C C . GLU A 1 70 ? 3.492 -2.453 1.417 1.00 93.69 70 GLU A C 1
ATOM 594 O O . GLU A 1 70 ? 3.650 -2.267 0.213 1.00 93.69 70 GLU A O 1
ATOM 599 N N . VAL A 1 71 ? 3.132 -3.640 1.917 1.00 91.00 71 VAL A N 1
ATOM 600 C CA . VAL A 1 71 ? 2.912 -4.830 1.074 1.00 91.00 71 VAL A CA 1
ATOM 601 C C . VAL A 1 71 ? 1.790 -4.590 0.058 1.00 91.00 71 VAL A C 1
ATOM 603 O O . VAL A 1 71 ? 1.945 -4.919 -1.114 1.00 91.00 71 VAL A O 1
ATOM 606 N N . LEU A 1 72 ? 0.681 -3.948 0.448 1.00 92.31 72 LEU A N 1
ATOM 607 C CA . LEU A 1 72 ? -0.378 -3.604 -0.512 1.00 92.31 72 LEU A CA 1
ATOM 608 C C . LEU A 1 72 ? 0.091 -2.588 -1.566 1.00 92.31 72 LEU A C 1
ATOM 610 O O . LEU A 1 72 ? -0.256 -2.728 -2.734 1.00 92.31 72 LEU A O 1
ATOM 614 N N . LEU A 1 73 ? 0.900 -1.590 -1.196 1.00 91.56 73 LEU A N 1
ATOM 615 C CA . LEU A 1 73 ? 1.487 -0.639 -2.148 1.00 91.56 73 LEU A CA 1
ATOM 616 C C . LEU A 1 73 ? 2.463 -1.323 -3.119 1.00 91.56 73 LEU A C 1
ATOM 618 O O . LEU A 1 73 ? 2.513 -0.931 -4.286 1.00 91.56 73 LEU A O 1
ATOM 622 N N . HIS A 1 74 ? 3.201 -2.339 -2.655 1.00 90.44 74 HIS A N 1
ATOM 623 C CA . HIS A 1 74 ? 4.077 -3.184 -3.473 1.00 90.44 74 HIS A CA 1
ATOM 624 C C . HIS A 1 74 ? 3.267 -3.978 -4.504 1.00 90.44 74 HIS A C 1
ATOM 626 O O . HIS A 1 74 ? 3.474 -3.792 -5.701 1.00 90.44 74 HIS A O 1
ATOM 632 N N . GLU A 1 75 ? 2.280 -4.772 -4.076 1.00 86.50 75 GLU A N 1
ATOM 633 C CA . GLU A 1 75 ? 1.436 -5.546 -5.000 1.00 86.50 75 GLU A CA 1
ATOM 634 C C . GLU A 1 75 ? 0.675 -4.642 -5.981 1.00 86.50 75 GLU A C 1
ATOM 636 O O . GLU A 1 75 ? 0.645 -4.895 -7.186 1.00 86.50 75 GLU A O 1
ATOM 641 N N . PHE A 1 76 ? 0.114 -3.524 -5.511 1.00 87.12 76 PHE A N 1
ATOM 642 C CA . PHE A 1 76 ? -0.595 -2.584 -6.379 1.00 87.12 76 PHE A CA 1
ATOM 643 C C . PHE A 1 76 ? 0.301 -1.918 -7.439 1.00 87.12 76 PHE A C 1
ATOM 645 O O . PHE A 1 76 ? -0.211 -1.489 -8.474 1.00 87.12 76 PHE A O 1
ATOM 652 N N . ALA A 1 77 ? 1.626 -1.870 -7.257 1.00 85.94 77 ALA A N 1
ATOM 653 C CA . ALA A 1 77 ? 2.542 -1.379 -8.287 1.00 85.94 77 ALA A CA 1
ATOM 654 C C . ALA A 1 77 ? 2.712 -2.356 -9.474 1.00 85.94 77 ALA A C 1
ATOM 656 O O . ALA A 1 77 ? 3.121 -1.919 -10.551 1.00 85.94 77 ALA A O 1
ATOM 657 N N . HIS A 1 78 ? 2.344 -3.636 -9.320 1.00 82.44 78 HIS A N 1
ATOM 658 C CA . HIS A 1 78 ? 2.333 -4.635 -10.400 1.00 82.44 78 HIS A CA 1
ATOM 659 C C . HIS A 1 78 ? 1.040 -4.629 -11.251 1.00 82.44 78 HIS A C 1
ATOM 661 O O . HIS A 1 78 ? 0.998 -5.289 -12.287 1.00 82.44 78 HIS A O 1
ATOM 667 N N . VAL A 1 79 ? -0.019 -3.901 -10.859 1.00 77.56 79 VAL A N 1
ATOM 668 C CA . VAL A 1 79 ? -1.344 -3.976 -11.526 1.00 77.56 79 VAL A CA 1
ATOM 669 C C . VAL A 1 79 ? -1.339 -3.388 -12.944 1.00 77.56 79 VAL A C 1
ATOM 671 O O . VAL A 1 79 ? -1.909 -3.982 -13.858 1.00 77.56 79 VAL A O 1
ATOM 674 N N . GLU A 1 80 ? -0.688 -2.239 -13.150 1.00 63.66 80 GLU A N 1
ATOM 675 C CA . GLU A 1 80 ? -0.624 -1.572 -14.465 1.00 63.66 80 GLU A CA 1
ATOM 676 C C . GLU A 1 80 ? 0.634 -1.930 -15.273 1.00 63.66 80 GLU A C 1
ATOM 678 O O . GLU A 1 80 ? 0.599 -1.942 -16.507 1.00 63.66 80 GLU A O 1
ATOM 683 N N . GLU A 1 81 ? 1.747 -2.250 -14.606 1.00 62.56 81 GLU A N 1
ATOM 684 C CA . GLU A 1 81 ? 2.969 -2.733 -15.260 1.00 62.56 81 GLU A CA 1
ATOM 685 C C . GLU A 1 81 ? 2.859 -4.238 -15.539 1.00 62.56 81 GLU A C 1
ATOM 687 O O . GLU A 1 81 ? 3.510 -5.068 -14.906 1.00 62.56 81 GLU A O 1
ATOM 692 N N . GLY A 1 82 ? 2.019 -4.584 -16.521 1.00 51.47 82 GLY A N 1
ATOM 693 C CA . GLY A 1 82 ? 1.902 -5.952 -17.028 1.00 51.47 82 GLY A CA 1
ATOM 694 C C . GLY A 1 82 ? 3.279 -6.539 -17.391 1.00 51.47 82 GLY A C 1
ATOM 695 O O . GLY A 1 82 ? 4.119 -5.819 -17.936 1.00 51.47 82 GLY A O 1
ATOM 696 N N . PRO A 1 83 ? 3.517 -7.833 -17.108 1.00 49.75 83 PRO A N 1
ATOM 697 C CA . PRO A 1 83 ? 4.838 -8.363 -16.769 1.00 49.75 83 PRO A CA 1
ATOM 698 C C . PRO A 1 83 ? 5.913 -8.100 -17.832 1.00 49.75 83 PRO A C 1
ATOM 700 O O . PRO A 1 83 ? 5.896 -8.684 -18.920 1.00 49.75 83 PRO A O 1
ATOM 703 N N . ASP A 1 84 ? 6.865 -7.232 -17.479 1.00 50.44 84 ASP A N 1
ATOM 704 C CA . ASP A 1 84 ? 8.105 -6.986 -18.223 1.00 50.44 84 ASP A CA 1
ATOM 705 C C . ASP A 1 84 ? 9.109 -8.140 -17.990 1.00 50.44 84 ASP A C 1
ATOM 707 O O . ASP A 1 84 ? 8.915 -9.000 -17.131 1.00 50.44 84 ASP A O 1
ATOM 711 N N . GLU A 1 85 ? 10.230 -8.169 -18.717 1.00 48.28 85 GLU A N 1
ATOM 712 C CA . GLU A 1 85 ? 11.278 -9.196 -18.535 1.00 48.28 85 GLU A CA 1
ATOM 713 C C . GLU A 1 85 ? 12.028 -9.084 -17.182 1.00 48.28 85 GLU A C 1
ATOM 715 O O . GLU A 1 85 ? 12.895 -9.909 -16.885 1.00 48.28 85 GLU A O 1
ATOM 720 N N . ALA A 1 86 ? 11.699 -8.083 -16.355 1.00 57.97 86 ALA A N 1
ATOM 721 C CA . ALA A 1 86 ? 12.192 -7.905 -14.993 1.00 57.97 86 ALA A CA 1
ATOM 722 C C . ALA A 1 86 ? 11.055 -7.473 -14.047 1.00 57.97 86 ALA A C 1
ATOM 724 O O . ALA A 1 86 ? 10.556 -6.353 -14.142 1.00 57.97 86 ALA A O 1
ATOM 725 N N . ASP A 1 87 ? 10.725 -8.364 -13.110 1.00 65.69 87 ASP A N 1
ATOM 726 C CA . ASP A 1 87 ? 9.633 -8.284 -12.123 1.00 65.69 87 ASP A CA 1
ATOM 727 C C . ASP A 1 87 ? 9.552 -6.919 -11.404 1.00 65.69 87 ASP A C 1
ATOM 729 O O . ASP A 1 87 ? 8.516 -6.256 -11.395 1.00 65.69 87 ASP A O 1
ATOM 733 N N . HIS A 1 88 ? 10.697 -6.425 -10.918 1.00 77.75 88 HIS A N 1
ATOM 734 C CA . HIS A 1 88 ? 10.847 -5.108 -10.282 1.00 77.75 88 HIS A CA 1
ATOM 735 C C . HIS A 1 88 ? 11.684 -4.160 -11.153 1.00 77.75 88 HIS A C 1
ATOM 737 O O . HIS A 1 88 ? 12.747 -3.671 -10.764 1.00 77.75 88 HIS A O 1
ATOM 743 N N . GLY A 1 89 ? 11.230 -3.930 -12.388 1.00 71.50 89 GLY A N 1
ATOM 744 C CA . GLY A 1 89 ? 11.851 -2.984 -13.319 1.00 71.50 89 GLY A CA 1
ATOM 745 C C . GLY A 1 89 ? 11.797 -1.514 -12.848 1.00 71.50 89 GLY A C 1
ATOM 746 O O . GLY A 1 89 ? 11.097 -1.177 -11.894 1.00 71.50 89 GLY A O 1
ATOM 747 N N . PRO A 1 90 ? 12.483 -0.571 -13.530 1.00 74.62 90 PRO A N 1
ATOM 748 C CA . PRO A 1 90 ? 12.509 0.841 -13.121 1.00 74.62 90 PRO A CA 1
ATOM 749 C C . PRO A 1 90 ? 11.122 1.481 -12.963 1.00 74.62 90 PRO A C 1
ATOM 751 O O . PRO A 1 90 ? 10.928 2.310 -12.077 1.00 74.62 90 PRO A O 1
ATOM 754 N N . ARG A 1 91 ? 10.153 1.065 -13.790 1.00 75.62 91 ARG A N 1
ATOM 755 C CA . ARG A 1 91 ? 8.775 1.562 -13.736 1.00 75.62 91 ARG A CA 1
ATOM 756 C C . ARG A 1 91 ? 8.008 1.087 -12.507 1.00 75.62 91 ARG A C 1
ATOM 758 O O . ARG A 1 91 ? 7.259 1.882 -11.957 1.00 75.62 91 ARG A O 1
ATOM 765 N N . PHE A 1 92 ? 8.241 -0.143 -12.040 1.00 82.06 92 PHE A N 1
ATOM 766 C CA . PHE A 1 92 ? 7.678 -0.633 -10.780 1.00 82.06 92 PHE A CA 1
ATOM 767 C C . PHE A 1 92 ? 8.066 0.306 -9.629 1.00 82.06 92 PHE A C 1
ATOM 769 O O . PHE A 1 92 ? 7.204 0.778 -8.894 1.00 82.06 92 PHE A O 1
ATOM 776 N N . TYR A 1 93 ? 9.348 0.680 -9.524 1.00 80.62 93 TYR A N 1
ATOM 777 C CA . TYR A 1 93 ? 9.807 1.604 -8.479 1.00 80.62 93 TYR A CA 1
ATOM 778 C C . TYR A 1 93 ? 9.270 3.030 -8.640 1.00 80.62 93 TYR A C 1
ATOM 780 O O . TYR A 1 93 ? 9.044 3.707 -7.636 1.00 80.62 93 TYR A O 1
ATOM 788 N N . ASP A 1 94 ? 9.062 3.497 -9.874 1.00 81.00 94 ASP A N 1
ATOM 789 C CA . ASP A 1 94 ? 8.389 4.773 -10.114 1.00 81.00 94 ASP A CA 1
ATOM 790 C C . ASP A 1 94 ? 6.902 4.709 -9.712 1.00 81.00 94 ASP A C 1
ATOM 792 O O . ASP A 1 94 ? 6.429 5.612 -9.018 1.00 81.00 94 ASP A O 1
ATOM 796 N N . ARG A 1 95 ? 6.186 3.623 -10.043 1.00 84.62 95 ARG A N 1
ATOM 797 C CA . ARG A 1 95 ? 4.772 3.435 -9.690 1.00 84.62 95 ARG A CA 1
ATOM 798 C C . ARG A 1 95 ? 4.566 3.255 -8.190 1.00 84.62 95 ARG A C 1
ATOM 800 O O . ARG A 1 95 ? 3.682 3.901 -7.638 1.00 84.62 95 ARG A O 1
ATOM 807 N N . LEU A 1 96 ? 5.407 2.465 -7.522 1.00 87.00 96 LEU A N 1
ATOM 808 C CA . LEU A 1 96 ? 5.412 2.280 -6.066 1.00 87.00 96 LEU A CA 1
ATOM 809 C C . LEU A 1 96 ? 5.637 3.609 -5.332 1.00 87.00 96 LEU A C 1
ATOM 811 O O . LEU A 1 96 ? 4.937 3.917 -4.367 1.00 87.00 96 LEU A O 1
ATOM 815 N N . ALA A 1 97 ? 6.564 4.443 -5.814 1.00 82.69 97 ALA A N 1
ATOM 816 C CA . ALA A 1 97 ? 6.782 5.771 -5.250 1.00 82.69 97 ALA A CA 1
ATOM 817 C C . ALA A 1 97 ? 5.568 6.703 -5.465 1.00 82.69 97 ALA A C 1
ATOM 819 O O . ALA A 1 97 ? 5.178 7.406 -4.535 1.00 82.69 97 ALA A O 1
ATOM 820 N N . ASP A 1 98 ? 4.933 6.672 -6.641 1.00 86.31 98 ASP A N 1
ATOM 821 C CA . ASP A 1 98 ? 3.751 7.491 -6.954 1.00 86.31 98 ASP A CA 1
ATOM 822 C C . ASP A 1 98 ? 2.485 7.018 -6.199 1.00 86.31 98 ASP A C 1
ATOM 824 O O . ASP A 1 98 ? 1.685 7.842 -5.744 1.00 86.31 98 ASP A O 1
ATOM 828 N N . LEU A 1 99 ? 2.322 5.704 -5.996 1.00 90.44 99 LEU A N 1
ATOM 829 C CA . LEU A 1 99 ? 1.302 5.113 -5.121 1.00 90.44 99 LEU A CA 1
ATOM 830 C C . LEU A 1 99 ? 1.529 5.524 -3.663 1.00 90.44 99 LEU A C 1
ATOM 832 O O . LEU A 1 99 ? 0.593 5.982 -3.015 1.00 90.44 99 LEU A O 1
ATOM 836 N N . THR A 1 100 ? 2.768 5.452 -3.169 1.00 90.88 100 THR A N 1
ATOM 837 C CA . THR A 1 100 ? 3.122 5.867 -1.800 1.00 90.88 100 THR A CA 1
ATOM 838 C C . THR A 1 100 ? 2.813 7.350 -1.565 1.00 90.88 100 THR A C 1
ATOM 840 O O . THR A 1 100 ? 2.196 7.693 -0.561 1.00 90.88 100 THR A O 1
ATOM 843 N N . THR A 1 101 ? 3.158 8.234 -2.511 1.00 88.44 101 THR A N 1
ATOM 844 C CA . THR A 1 101 ? 2.809 9.667 -2.441 1.00 88.44 101 THR A CA 1
ATOM 845 C C . THR A 1 101 ? 1.293 9.897 -2.485 1.00 88.44 101 THR A C 1
ATOM 847 O O . THR A 1 101 ? 0.776 10.794 -1.819 1.00 88.44 101 THR A O 1
ATOM 850 N N . THR A 1 102 ? 0.555 9.079 -3.239 1.00 91.12 102 THR A N 1
ATOM 851 C CA . THR A 1 102 ? -0.915 9.140 -3.299 1.00 91.12 102 THR A CA 1
ATOM 852 C C . THR A 1 102 ? -1.557 8.637 -2.002 1.00 91.12 102 THR A C 1
ATOM 854 O O . THR A 1 102 ? -2.565 9.196 -1.571 1.00 91.12 102 THR A O 1
ATOM 857 N N . ALA A 1 103 ? -0.964 7.630 -1.356 1.00 93.50 103 ALA A N 1
ATOM 858 C CA . ALA A 1 103 ? -1.381 7.109 -0.059 1.00 93.50 103 ALA A CA 1
ATOM 859 C C . ALA A 1 103 ? -1.158 8.132 1.064 1.00 93.50 103 ALA A C 1
ATOM 861 O O . ALA A 1 103 ? -2.077 8.391 1.837 1.00 93.50 103 ALA A O 1
ATOM 862 N N . GLU A 1 104 ? 0.012 8.777 1.105 1.00 93.50 104 GLU A N 1
ATOM 863 C CA . GLU A 1 104 ? 0.331 9.860 2.049 1.00 93.50 104 GLU A CA 1
ATOM 864 C C . GLU A 1 104 ? -0.662 11.027 1.895 1.00 93.50 104 GLU A C 1
ATOM 866 O O . GLU A 1 104 ? -1.303 11.455 2.855 1.00 93.50 104 GLU A O 1
ATOM 871 N N . ALA A 1 105 ? -0.908 11.467 0.654 1.00 93.81 105 ALA A N 1
ATOM 872 C CA . ALA A 1 105 ? -1.896 12.502 0.340 1.00 93.81 105 ALA A CA 1
ATOM 873 C C . ALA A 1 105 ? -3.358 12.109 0.661 1.00 93.81 105 ALA A C 1
ATOM 875 O O . ALA A 1 105 ? -4.248 12.963 0.596 1.00 93.81 105 ALA A O 1
ATOM 876 N N . LYS A 1 106 ? -3.618 10.839 0.997 1.00 96.38 106 LYS A N 1
ATOM 877 C CA . LYS A 1 106 ? -4.926 10.286 1.382 1.00 96.38 106 LYS A CA 1
ATOM 878 C C . LYS A 1 106 ? -4.904 9.628 2.771 1.00 96.38 106 LYS A C 1
ATOM 880 O O . LYS A 1 106 ? -5.818 8.861 3.079 1.00 96.38 106 LYS A O 1
ATOM 885 N N . GLN A 1 107 ? -3.920 9.961 3.620 1.00 95.50 107 GLN A N 1
ATOM 886 C CA . GLN A 1 107 ? -3.698 9.341 4.935 1.00 95.50 107 GLN A CA 1
ATOM 887 C C . GLN A 1 107 ? -4.984 9.211 5.767 1.00 95.50 107 GLN A C 1
ATOM 889 O O . GLN A 1 107 ? -5.306 8.100 6.168 1.00 95.50 107 GLN A O 1
ATOM 894 N N . GLU A 1 108 ? -5.768 10.283 5.952 1.00 96.38 108 GLU A N 1
ATOM 895 C CA . GLU A 1 108 ? -7.018 10.241 6.743 1.00 96.38 108 GLU A CA 1
ATOM 896 C C . GLU A 1 108 ? -8.017 9.170 6.255 1.00 96.38 108 GLU A C 1
ATOM 898 O O . GLU A 1 108 ? -8.750 8.585 7.053 1.00 96.38 108 GLU A O 1
ATOM 903 N N . GLY A 1 109 ? -8.055 8.898 4.944 1.00 96.69 109 GLY A N 1
ATOM 904 C CA . GLY A 1 109 ? -8.901 7.858 4.357 1.00 96.69 109 GLY A CA 1
ATOM 905 C C . GLY A 1 109 ? -8.353 6.455 4.606 1.00 96.69 109 GLY A C 1
ATOM 906 O O . GLY A 1 109 ? -9.107 5.558 4.974 1.00 96.69 109 GLY A O 1
ATOM 907 N N . ILE A 1 110 ? -7.040 6.270 4.463 1.00 95.88 110 ILE A N 1
ATOM 908 C CA . ILE A 1 110 ? -6.388 4.971 4.675 1.00 95.88 110 ILE A CA 1
ATOM 909 C C . ILE A 1 110 ? -6.375 4.604 6.170 1.00 95.88 110 ILE A C 1
ATOM 911 O O . ILE A 1 110 ? -6.662 3.464 6.522 1.00 95.88 110 ILE A O 1
ATOM 915 N N . GLU A 1 111 ? -6.161 5.568 7.067 1.00 96.81 111 GLU A N 1
ATOM 916 C CA . GLU A 1 111 ? -6.310 5.390 8.519 1.00 96.81 111 GLU A CA 1
ATOM 917 C C . GLU A 1 111 ? -7.743 5.001 8.916 1.00 96.81 111 GLU A C 1
ATOM 919 O O . GLU A 1 111 ? -7.940 4.172 9.806 1.00 96.81 111 G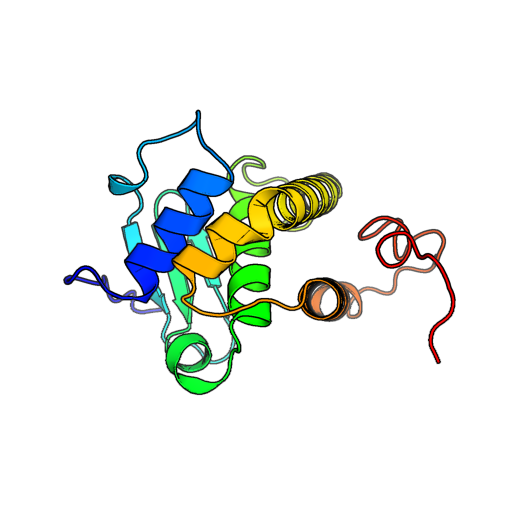LU A O 1
ATOM 924 N N . ALA A 1 112 ? -8.757 5.552 8.237 1.00 95.94 112 ALA A N 1
ATOM 925 C CA . ALA A 1 112 ? -10.153 5.171 8.448 1.00 95.94 112 ALA A CA 1
ATOM 926 C C . ALA A 1 112 ? -10.460 3.740 7.965 1.00 95.94 112 ALA A C 1
ATOM 928 O O . ALA A 1 112 ? -11.264 3.057 8.598 1.00 95.94 112 ALA A O 1
ATOM 929 N N . VAL A 1 113 ? -9.800 3.277 6.896 1.00 94.50 113 VAL A N 1
ATOM 930 C CA . VAL A 1 113 ? -9.883 1.894 6.391 1.00 94.50 113 VAL A CA 1
ATOM 931 C C . VAL A 1 113 ? -9.171 0.910 7.332 1.00 94.50 113 VAL A C 1
ATOM 933 O O . VAL A 1 113 ? -9.735 -0.125 7.674 1.00 94.50 113 VAL A O 1
ATOM 936 N N . PHE A 1 114 ? -7.974 1.248 7.824 1.00 92.44 114 PHE A N 1
ATOM 937 C CA . PHE A 1 114 ? -7.224 0.427 8.789 1.00 92.44 114 PHE A CA 1
ATOM 938 C C . PHE A 1 114 ? -7.746 0.508 10.236 1.00 92.44 114 PHE A C 1
ATOM 940 O O . PHE A 1 114 ? -7.337 -0.285 11.084 1.00 92.44 114 PHE A O 1
ATOM 947 N N . GLY A 1 115 ? -8.609 1.477 10.559 1.00 94.50 115 GLY A N 1
ATOM 948 C CA . GLY A 1 115 ? -9.123 1.702 11.915 1.00 94.50 115 GLY A CA 1
ATOM 949 C C . GLY A 1 115 ? -8.079 2.201 12.927 1.00 94.50 115 GLY A C 1
ATOM 950 O O . GLY A 1 115 ? -8.331 2.168 14.133 1.00 94.50 115 GLY A O 1
ATOM 951 N N . THR A 1 116 ? -6.912 2.657 12.463 1.00 94.62 116 THR A N 1
ATOM 952 C CA . THR A 1 116 ? -5.789 3.135 13.287 1.00 94.62 116 THR A CA 1
ATOM 953 C C . THR A 1 116 ? -5.022 4.246 12.574 1.00 94.62 116 THR A C 1
ATOM 955 O O . THR A 1 116 ? -4.984 4.291 11.349 1.00 94.62 116 THR A O 1
ATOM 958 N N . SER A 1 117 ? -4.364 5.112 13.349 1.00 96.75 117 SER A N 1
ATOM 959 C CA . SER A 1 117 ? -3.359 6.038 12.823 1.00 96.75 117 SER A CA 1
ATOM 960 C C . SER A 1 117 ? -2.173 5.289 12.212 1.00 96.75 117 SER A C 1
ATOM 962 O O . SER A 1 117 ? -1.805 4.223 12.720 1.00 96.75 117 SER A O 1
ATOM 964 N N . LEU A 1 118 ? -1.546 5.882 11.198 1.00 94.38 118 LEU A N 1
ATOM 965 C CA . LEU A 1 118 ? -0.401 5.346 10.466 1.00 94.38 118 LEU A CA 1
ATOM 966 C C . LEU A 1 118 ? 0.815 6.272 10.565 1.00 94.38 118 LEU A C 1
ATOM 968 O O . LEU A 1 118 ? 0.698 7.496 10.533 1.00 94.38 118 LEU A O 1
ATOM 972 N N . ASP A 1 119 ? 1.997 5.669 10.644 1.00 93.44 119 ASP A N 1
ATOM 973 C CA . ASP A 1 119 ? 3.279 6.369 10.594 1.00 93.44 119 ASP A CA 1
ATOM 974 C C . ASP A 1 119 ? 3.886 6.227 9.188 1.00 93.44 119 ASP A C 1
ATOM 976 O O . ASP A 1 119 ? 4.395 5.166 8.818 1.00 93.44 119 ASP A O 1
ATOM 980 N N . PHE A 1 120 ? 3.822 7.297 8.389 1.00 88.25 120 PHE A N 1
ATOM 981 C CA . PHE A 1 120 ? 4.393 7.297 7.042 1.00 88.25 120 PHE A CA 1
ATOM 982 C C . PHE A 1 120 ? 5.927 7.284 7.031 1.00 88.25 120 PHE A C 1
ATOM 984 O O . PHE A 1 120 ? 6.484 6.655 6.135 1.00 88.25 120 PHE A O 1
ATOM 991 N N . GLU A 1 121 ? 6.622 7.822 8.044 1.00 86.88 121 GLU A N 1
ATOM 992 C CA . GLU A 1 121 ? 8.085 7.665 8.163 1.00 86.88 121 GLU A CA 1
ATOM 993 C C . GLU A 1 121 ? 8.460 6.182 8.339 1.00 86.88 121 GLU A C 1
ATOM 995 O O . GLU A 1 121 ? 9.479 5.713 7.823 1.00 86.88 121 GLU A O 1
ATOM 1000 N N . ARG A 1 122 ? 7.592 5.408 9.000 1.00 83.81 122 ARG A N 1
ATOM 1001 C CA . ARG A 1 122 ? 7.746 3.959 9.148 1.00 83.81 122 ARG A CA 1
ATOM 1002 C C . ARG A 1 122 ? 7.329 3.155 7.912 1.00 83.81 122 ARG A C 1
ATOM 1004 O O . ARG A 1 122 ? 8.045 2.220 7.557 1.00 83.81 122 ARG A O 1
ATOM 1011 N N . ILE A 1 123 ? 6.227 3.505 7.241 1.00 87.06 123 ILE A N 1
ATOM 1012 C CA . ILE A 1 123 ? 5.841 2.899 5.946 1.00 87.06 123 ILE A CA 1
ATOM 1013 C C . ILE A 1 123 ? 6.996 3.066 4.950 1.00 87.06 123 ILE A C 1
ATOM 1015 O O . ILE A 1 123 ? 7.427 2.109 4.314 1.00 87.06 123 ILE A O 1
ATOM 1019 N N . HIS A 1 124 ? 7.563 4.272 4.888 1.00 81.25 124 HIS A N 1
ATOM 1020 C CA . HIS A 1 124 ? 8.769 4.592 4.131 1.00 81.25 124 HIS A CA 1
ATOM 1021 C C . HIS A 1 124 ? 9.961 3.698 4.499 1.00 81.25 124 HIS A C 1
ATOM 1023 O O . HIS A 1 124 ? 10.614 3.168 3.601 1.00 81.25 124 HIS A O 1
ATOM 1029 N N . GLY A 1 125 ? 10.217 3.484 5.794 1.00 77.88 125 GLY A N 1
ATOM 1030 C CA . GLY A 1 125 ? 11.230 2.542 6.277 1.00 77.88 125 GLY A CA 1
ATOM 1031 C C . GLY A 1 125 ? 11.041 1.120 5.737 1.00 77.88 125 GLY A C 1
ATOM 1032 O O . GLY A 1 125 ? 11.986 0.547 5.199 1.00 77.88 125 GLY A O 1
ATOM 1033 N N . HIS A 1 126 ? 9.818 0.587 5.791 1.00 82.50 126 HIS A N 1
ATOM 1034 C CA . HIS A 1 126 ? 9.528 -0.766 5.308 1.00 82.50 126 HIS A CA 1
ATOM 1035 C C . HIS A 1 126 ? 9.691 -0.908 3.784 1.00 82.50 126 HIS A C 1
ATOM 1037 O O . HIS A 1 126 ? 10.258 -1.908 3.349 1.00 82.50 126 HIS A O 1
ATOM 1043 N N . ILE A 1 127 ? 9.346 0.108 2.974 1.00 80.44 127 ILE A N 1
ATOM 1044 C CA . ILE A 1 127 ? 9.621 0.079 1.518 1.00 80.44 127 ILE A CA 1
ATOM 1045 C C . ILE A 1 127 ? 11.140 0.020 1.269 1.00 80.44 127 ILE A C 1
ATOM 1047 O O . ILE A 1 127 ? 11.610 -0.682 0.373 1.00 80.44 127 ILE A O 1
ATOM 1051 N N . ILE A 1 128 ? 11.939 0.745 2.062 1.00 74.69 128 ILE A N 1
ATOM 1052 C CA . ILE A 1 128 ? 13.406 0.727 1.943 1.00 74.69 128 ILE A CA 1
ATOM 1053 C C . ILE A 1 128 ? 13.952 -0.663 2.290 1.00 74.69 128 ILE A C 1
ATOM 1055 O O . ILE A 1 128 ? 14.814 -1.165 1.569 1.00 74.69 128 ILE A O 1
ATOM 1059 N N . GLU A 1 129 ? 13.471 -1.292 3.362 1.00 71.56 129 GLU A N 1
ATOM 1060 C CA . GLU A 1 129 ? 13.869 -2.646 3.773 1.00 71.56 129 GLU A CA 1
ATOM 1061 C C . GLU A 1 129 ? 13.517 -3.671 2.681 1.00 71.56 129 GLU A C 1
ATOM 1063 O O . GLU A 1 129 ? 14.418 -4.286 2.106 1.00 71.56 129 GLU A O 1
ATOM 1068 N N . SER A 1 130 ? 12.237 -3.729 2.302 1.00 70.75 130 SER A N 1
ATOM 1069 C CA . SER A 1 130 ? 11.650 -4.565 1.244 1.00 70.75 130 SER A CA 1
ATOM 1070 C C . SER A 1 130 ? 12.447 -4.528 -0.069 1.00 70.75 130 SER A C 1
ATOM 1072 O O . SER A 1 130 ? 12.936 -5.547 -0.565 1.00 70.75 130 SER A O 1
ATOM 1074 N N . VAL A 1 131 ? 12.709 -3.326 -0.595 1.00 63.94 131 VAL A N 1
ATOM 1075 C CA . VAL A 1 131 ? 13.465 -3.156 -1.845 1.00 63.94 131 VAL A CA 1
ATOM 1076 C C . VAL A 1 131 ? 14.942 -3.540 -1.688 1.00 63.94 131 VAL A C 1
ATOM 1078 O O . VAL A 1 131 ? 15.563 -4.001 -2.651 1.00 63.94 131 VAL A O 1
ATOM 1081 N N . ASN A 1 132 ? 15.545 -3.369 -0.508 1.00 51.78 132 ASN A N 1
ATOM 1082 C CA . ASN A 1 132 ? 16.934 -3.771 -0.282 1.00 51.78 132 ASN A CA 1
ATOM 1083 C C . ASN A 1 132 ? 17.095 -5.295 -0.171 1.00 51.78 132 ASN A C 1
ATOM 1085 O O . ASN A 1 132 ? 18.084 -5.803 -0.696 1.00 51.78 132 ASN A O 1
ATOM 1089 N N . GLU A 1 133 ? 16.155 -6.027 0.430 1.00 51.34 133 GLU A N 1
ATOM 1090 C CA . GLU A 1 133 ? 16.264 -7.487 0.579 1.00 51.34 133 GLU A CA 1
ATOM 1091 C C . GLU A 1 133 ? 16.341 -8.200 -0.781 1.00 51.34 133 GLU A C 1
ATOM 1093 O O . GLU A 1 133 ? 17.303 -8.931 -1.032 1.00 51.34 133 GLU A O 1
ATOM 1098 N N . TYR A 1 134 ? 15.442 -7.883 -1.718 1.00 45.25 134 TYR A N 1
ATOM 1099 C CA . TYR A 1 134 ? 15.474 -8.457 -3.072 1.00 45.25 134 TYR A CA 1
ATOM 1100 C C . TYR A 1 134 ? 16.642 -7.952 -3.941 1.00 45.25 134 TYR A C 1
ATOM 1102 O O . TYR A 1 134 ? 17.143 -8.680 -4.798 1.00 45.25 134 TYR A O 1
ATOM 1110 N N . THR A 1 135 ? 17.124 -6.718 -3.738 1.00 39.19 135 THR A N 1
ATOM 1111 C CA . THR A 1 135 ? 18.167 -6.126 -4.607 1.00 39.19 135 THR A CA 1
ATOM 1112 C C . THR A 1 135 ? 19.597 -6.218 -4.066 1.00 39.19 135 THR A C 1
ATOM 1114 O O . THR A 1 135 ? 20.515 -5.737 -4.732 1.00 39.19 135 THR A O 1
ATOM 1117 N N . ILE A 1 136 ? 19.839 -6.790 -2.881 1.00 35.22 136 ILE A N 1
ATOM 1118 C CA . ILE A 1 136 ? 21.202 -6.957 -2.335 1.00 35.22 136 ILE A CA 1
ATOM 1119 C C . ILE A 1 136 ? 21.880 -8.252 -2.818 1.00 35.22 136 ILE A C 1
ATOM 1121 O O . ILE A 1 136 ? 23.109 -8.276 -2.913 1.00 35.22 136 ILE A O 1
ATOM 1125 N N . GLU A 1 137 ? 21.131 -9.281 -3.241 1.00 34.38 137 GLU A N 1
ATOM 1126 C CA . GLU A 1 137 ? 21.726 -10.483 -3.861 1.00 34.38 137 GLU A CA 1
ATOM 1127 C C . GLU A 1 137 ? 22.450 -10.184 -5.193 1.00 34.38 137 GLU A C 1
ATOM 1129 O O . GLU A 1 137 ? 23.370 -10.909 -5.579 1.00 34.38 137 GLU A O 1
ATOM 1134 N N . THR A 1 138 ? 22.114 -9.076 -5.870 1.00 36.72 138 THR A N 1
ATOM 1135 C CA . THR A 1 138 ? 22.864 -8.565 -7.031 1.00 36.72 138 THR A CA 1
ATOM 1136 C C . THR A 1 138 ? 23.400 -7.154 -6.771 1.00 36.72 138 THR A C 1
ATOM 1138 O O . THR A 1 138 ? 22.720 -6.145 -6.939 1.00 36.72 138 THR A O 1
ATOM 1141 N N . ALA A 1 139 ? 24.668 -7.084 -6.354 1.00 34.97 139 ALA A N 1
ATOM 1142 C CA . ALA A 1 139 ? 25.343 -5.842 -5.977 1.00 34.97 139 ALA A CA 1
ATOM 1143 C C . ALA A 1 139 ? 25.195 -4.721 -7.032 1.00 34.97 139 ALA A C 1
ATOM 1145 O O . ALA A 1 139 ? 25.694 -4.830 -8.153 1.00 34.97 139 ALA A O 1
ATOM 1146 N N . SER A 1 140 ? 24.546 -3.622 -6.633 1.00 40.59 140 SER A N 1
ATOM 1147 C CA . SER A 1 140 ? 24.347 -2.414 -7.442 1.00 40.59 140 SER A CA 1
ATOM 1148 C C . SER A 1 140 ? 25.028 -1.215 -6.778 1.00 40.59 140 SER A C 1
ATOM 1150 O O . SER A 1 140 ? 24.802 -0.925 -5.602 1.00 40.59 140 SER A O 1
ATOM 1152 N N . ASP A 1 141 ? 25.891 -0.547 -7.546 1.00 43.06 141 ASP A N 1
ATOM 1153 C CA . ASP A 1 141 ? 27.116 0.104 -7.049 1.00 43.06 141 ASP A CA 1
ATOM 1154 C C . ASP A 1 141 ? 27.034 1.634 -6.895 1.00 43.06 141 ASP A C 1
ATOM 1156 O O . ASP A 1 141 ? 28.050 2.324 -6.796 1.00 43.06 141 ASP A O 1
ATOM 1160 N N . THR A 1 142 ? 25.836 2.218 -6.933 1.00 37.09 142 THR A N 1
ATOM 1161 C CA . THR A 1 142 ? 25.686 3.680 -6.874 1.00 37.09 142 THR A CA 1
ATOM 1162 C C . THR A 1 142 ? 24.642 4.107 -5.846 1.00 37.09 142 THR A C 1
ATOM 1164 O O . THR A 1 142 ? 23.699 3.370 -5.587 1.00 37.09 142 THR A O 1
ATOM 1167 N N . ILE A 1 143 ? 24.835 5.291 -5.240 1.00 37.06 143 ILE A N 1
ATOM 1168 C CA . ILE A 1 143 ? 24.021 5.861 -4.145 1.00 37.06 143 ILE A CA 1
ATOM 1169 C C . ILE A 1 143 ? 23.975 7.425 -4.190 1.00 37.06 143 ILE A C 1
ATOM 1171 O O . ILE A 1 143 ? 24.316 8.090 -3.219 1.00 37.06 143 ILE A O 1
ATOM 1175 N N . GLU A 1 144 ? 23.679 8.157 -5.271 1.00 42.34 144 GLU A N 1
ATOM 1176 C CA . GLU A 1 144 ? 23.383 7.846 -6.678 1.00 42.34 144 GLU A CA 1
ATOM 1177 C C . GLU A 1 144 ? 22.290 6.773 -6.903 1.00 42.34 144 GLU A C 1
ATOM 1179 O O . GLU A 1 144 ? 21.130 7.053 -6.645 1.00 42.34 144 GLU A O 1
ATOM 1184 N N . GLY A 1 145 ? 22.622 5.584 -7.418 1.00 36.34 145 GLY A N 1
ATOM 1185 C CA . GLY A 1 145 ? 21.729 4.443 -7.698 1.00 36.34 145 GLY A CA 1
ATOM 1186 C C . GLY A 1 145 ? 20.704 4.065 -6.622 1.00 36.34 145 GLY A C 1
ATOM 1187 O O . GLY A 1 145 ? 19.542 3.905 -6.958 1.00 36.34 145 GLY A O 1
ATOM 1188 N N . ARG A 1 146 ? 21.060 3.948 -5.340 1.00 39.75 146 ARG A N 1
ATOM 1189 C CA . ARG A 1 146 ? 20.101 3.698 -4.249 1.00 39.75 146 ARG A CA 1
ATOM 1190 C C . ARG A 1 146 ? 19.457 5.016 -3.805 1.00 39.75 146 ARG A C 1
ATOM 1192 O O . ARG A 1 146 ? 20.124 6.042 -3.686 1.00 39.75 146 ARG A O 1
ATOM 1199 N N . ARG A 1 147 ? 18.121 5.011 -3.828 1.00 42.12 147 ARG A N 1
ATOM 1200 C CA . ARG A 1 147 ? 17.240 6.141 -4.180 1.00 42.12 147 ARG A CA 1
ATOM 1201 C C . ARG A 1 147 ? 17.676 7.047 -5.357 1.00 42.12 147 ARG A C 1
ATOM 1203 O O . ARG A 1 147 ? 17.280 8.199 -5.466 1.00 42.12 147 ARG A O 1
ATOM 1210 N N . ARG A 1 148 ? 18.254 6.417 -6.377 1.00 38.34 148 ARG A N 1
ATOM 1211 C CA . ARG A 1 148 ? 17.678 6.280 -7.738 1.00 38.34 148 ARG A CA 1
ATOM 1212 C C . ARG A 1 148 ? 17.026 4.869 -7.891 1.00 38.34 148 ARG A C 1
ATOM 1214 O O . ARG A 1 148 ? 16.878 4.352 -8.988 1.00 38.34 148 ARG A O 1
ATOM 1221 N N . VAL A 1 149 ? 16.651 4.305 -6.730 1.00 35.88 149 VAL A N 1
ATOM 1222 C CA . VAL A 1 149 ? 15.836 3.127 -6.356 1.00 35.88 149 VAL A CA 1
ATOM 1223 C C . VAL A 1 149 ? 15.056 3.565 -5.096 1.00 35.88 149 VAL A C 1
ATOM 1225 O O . VAL A 1 149 ? 15.664 3.646 -4.038 1.00 35.88 149 VAL A O 1
ATOM 1228 N N . LEU A 1 150 ? 13.784 3.963 -5.253 1.00 37.16 150 LEU A N 1
ATOM 1229 C CA . LEU A 1 150 ? 12.881 4.862 -4.474 1.00 37.16 150 LEU A CA 1
ATOM 1230 C C . LEU A 1 150 ? 12.962 6.427 -4.678 1.00 37.16 150 LEU A C 1
ATOM 1232 O O . LEU A 1 150 ? 11.876 6.991 -4.585 1.00 37.16 150 LEU A O 1
ATOM 1236 N N . ARG A 1 151 ? 14.104 7.148 -4.940 1.00 41.38 151 ARG A N 1
ATOM 1237 C CA . ARG A 1 151 ? 14.300 8.633 -5.272 1.00 41.38 151 ARG A CA 1
ATOM 1238 C C . ARG A 1 151 ? 14.770 9.880 -4.317 1.00 41.38 151 ARG A C 1
ATOM 1240 O O . ARG A 1 151 ? 14.209 10.934 -4.589 1.00 41.38 151 ARG A O 1
ATOM 1247 N N . GLN A 1 152 ? 15.611 10.195 -3.266 1.00 37.28 152 GLN A N 1
ATOM 1248 C CA . GLN A 1 152 ? 16.680 9.863 -2.228 1.00 37.28 152 GLN A CA 1
ATOM 1249 C C . GLN A 1 152 ? 16.137 9.939 -0.761 1.00 37.28 152 GLN A C 1
ATOM 1251 O O . GLN A 1 152 ? 15.290 10.787 -0.565 1.00 37.28 152 GLN A O 1
ATOM 1256 N N . GLU A 1 153 ? 16.462 9.035 0.200 1.00 39.75 153 GLU A N 1
ATOM 1257 C CA . GLU A 1 153 ? 15.513 8.473 1.241 1.00 39.75 153 GLU A CA 1
ATOM 1258 C C . GLU A 1 153 ? 14.298 9.340 1.672 1.00 39.75 153 GLU A C 1
ATOM 1260 O O . GLU A 1 153 ? 14.374 10.183 2.554 1.00 39.75 153 GLU A O 1
ATOM 1265 N N . LEU A 1 154 ? 13.180 9.154 0.948 1.00 38.88 154 LEU A N 1
ATOM 1266 C CA . LEU A 1 154 ? 11.905 9.919 0.946 1.00 38.88 154 LEU A CA 1
ATOM 1267 C C . LEU A 1 154 ? 11.974 11.467 1.006 1.00 38.88 154 LEU A C 1
ATOM 1269 O O . LEU A 1 154 ? 11.012 12.165 1.292 1.00 38.88 154 LEU A O 1
ATOM 1273 N N . SER A 1 155 ? 13.086 11.986 0.483 1.00 34.78 155 SER A N 1
ATOM 1274 C CA . SER A 1 155 ? 13.377 13.352 0.015 1.00 34.78 155 SER A CA 1
ATOM 1275 C C . SER A 1 155 ? 13.696 14.394 1.098 1.00 34.78 155 SER A C 1
ATOM 1277 O O . SER A 1 155 ? 13.981 15.538 0.753 1.00 34.78 155 SER A O 1
ATOM 1279 N N . ASP A 1 156 ? 13.756 13.946 2.355 1.00 39.03 156 ASP A N 1
ATOM 1280 C CA . ASP A 1 156 ? 14.562 14.450 3.485 1.00 39.03 156 ASP A CA 1
ATOM 1281 C C . ASP A 1 156 ? 14.571 15.969 3.797 1.00 39.03 156 ASP A C 1
ATOM 1283 O O . ASP A 1 156 ? 15.275 16.759 3.158 1.00 39.03 156 ASP A O 1
ATOM 1287 N N . PRO A 1 157 ? 13.930 16.368 4.913 1.00 32.53 157 PRO A N 1
ATOM 1288 C CA . PRO A 1 157 ? 14.233 17.588 5.642 1.00 32.53 157 PRO A CA 1
ATOM 1289 C C . PRO A 1 157 ? 14.892 17.298 7.006 1.00 32.53 157 PRO A C 1
ATOM 1291 O O . PRO A 1 157 ? 14.281 17.495 8.058 1.00 32.53 157 PRO A O 1
ATOM 1294 N N . SER A 1 158 ? 16.1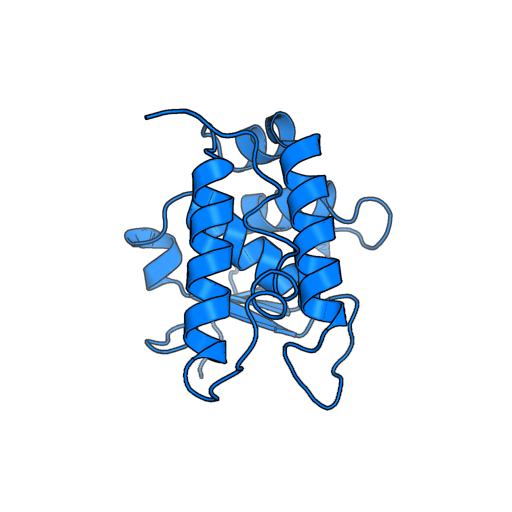67 16.899 7.017 1.00 33.38 158 SER A N 1
ATOM 1295 C CA . SER A 1 158 ? 16.988 16.872 8.238 1.00 33.38 158 SER A CA 1
ATOM 1296 C C . SER A 1 158 ? 16.812 18.178 9.057 1.00 33.38 158 SER A C 1
ATOM 1298 O O . SER A 1 158 ? 16.864 19.281 8.512 1.00 33.38 158 SER A O 1
ATOM 1300 N N . THR A 1 159 ? 16.570 18.157 10.375 1.00 44.72 159 THR A N 1
ATOM 1301 C CA . THR A 1 159 ? 17.020 17.183 11.386 1.00 44.72 159 THR A CA 1
ATOM 1302 C C . THR A 1 159 ? 16.057 16.977 12.569 1.00 44.72 159 THR A C 1
ATOM 1304 O O . THR A 1 159 ? 15.737 17.947 13.259 1.00 44.72 159 THR A O 1
ATOM 1307 N N . THR A 1 160 ? 15.826 15.711 12.933 1.00 34.44 160 THR A N 1
ATOM 1308 C CA . THR A 1 160 ? 15.504 15.239 14.302 1.00 34.44 160 THR A CA 1
ATOM 1309 C C . THR A 1 160 ? 15.919 13.763 14.403 1.00 34.44 160 THR A C 1
ATOM 1311 O O . THR A 1 160 ? 15.480 12.981 13.572 1.00 34.44 160 THR A O 1
ATOM 1314 N N . ARG A 1 161 ? 16.782 13.245 15.291 1.00 36.66 161 ARG A N 1
ATOM 1315 C CA . ARG A 1 161 ? 17.633 13.781 16.382 1.00 36.66 161 ARG A CA 1
ATOM 1316 C C . ARG A 1 161 ? 16.982 14.597 17.497 1.00 36.66 161 ARG A C 1
ATOM 1318 O O . ARG A 1 161 ? 16.796 15.810 17.287 1.00 36.66 161 ARG A O 1
#

Radius of gyration: 15.88 Å; chains: 1; bounding box: 44×42×35 Å

Foldseek 3Di:
DDWAWDPDCDLLLLLLLLLCCLQPVPPDDSVQATETEDDDPPDQWEDPPSYIYGHPCCVVDPDDLLLVVLVSLLRVLCPPVPDDPDNCDLSSQVSSLVSLVSCVVVQVSSCVSNVHHDDSLVSLVNNLVVQCVVCVVPDDPDLVVSCNRNPHSVPDDDDDD